Protein AF-A0A819FM03-F1 (afdb_monomer)

Sequence (147 aa):
MRATCLMFCTSITNGQEYDFIVVGVGSGGSIMAARLSEADKNWTVLALDRGSPRDPNQPDIIGGDLSGLHDPNYFSIPQKYLLGRLVRNPAYYGIGGTAMINGMVTIAPSRHLLDQLWPTGWKWDDLFPYMIKMQNHYCYYLPSSLT

Nearest PDB structures (foldseek):
  8ors-assembly1_A  TM=8.325E-01  e=3.422E-06  Mimivirus reunion
  6ys1-assembly1_AAA  TM=8.775E-01  e=1.931E-05  Chlorella variabilis
  7yx4-assembly1_A  TM=8.083E-01  e=7.606E-06  Acanthamoeba polyphaga mimivirus
  7r34-assembly2_B  TM=8.822E-01  e=3.077E-05  Chlorella variabilis
  4z24-assembly1_A  TM=8.632E-01  e=3.077E-05  Acanthamoeba polyphaga mimivirus

Secondary structure (DSSP, 8-state):
---------SS--TT---SEEEE--SHHHHHHHHHHHHH-TT--EEEE-SSPPPPTTSPP-TT--SSSTT---EEPSPPGGGTTPPPEE----STTGGGGGS-S---PPPHHHHHHHSPTTSSHHHHHHHHHHHHHHHHTTS-TT--

Foldseek 3Di:
DDPPDPPPPPDDDPPDDFPEEQEAQAPVSVVVQVVQCVVDVPGGYHYDFPDDDDDPPDDQQQQDDLDDPQWPFDWDAQDPVVNGDTHTDRWGTDHRIRVSNDNPDDDDDDQVCQQPPPDPCRHCVNCVVVVVVVVVVVVVPDPPVVD

Solvent-accessible surface area (backbone atoms only — not comparable to full-atom values): 9286 Å² total; per-residue (Å²): 136,85,82,82,66,90,61,75,66,90,65,83,62,89,88,73,87,59,80,38,77,39,79,43,29,21,71,64,33,45,52,49,51,51,51,52,48,67,73,37,83,85,52,42,72,44,57,42,54,93,32,69,88,75,65,90,84,61,75,83,44,75,77,46,72,69,83,42,96,44,34,82,76,43,60,48,69,64,29,81,93,55,84,50,41,61,50,77,49,82,46,40,54,20,72,39,14,48,66,55,64,34,88,84,76,84,78,85,80,57,54,68,57,29,59,70,73,40,58,91,87,50,26,41,84,64,43,47,66,55,53,53,53,53,56,56,59,59,57,74,77,47,62,82,91,78,114

Mean predicted aligned error: 9.52 Å

pLDDT: mean 78.29, std 19.52, range [25.3, 98.12]

Structure (mmCIF, N/CA/C/O backbone):
data_AF-A0A819FM03-F1
#
_entry.id   AF-A0A819FM03-F1
#
loop_
_atom_site.group_PDB
_atom_site.id
_atom_site.type_symbol
_atom_site.label_atom_id
_atom_site.label_alt_id
_atom_site.label_comp_id
_atom_site.label_asym_id
_atom_site.label_entity_id
_atom_site.label_seq_id
_atom_site.pdbx_PDB_ins_code
_atom_site.Cartn_x
_atom_site.Cartn_y
_atom_site.Cartn_z
_atom_site.occupancy
_atom_site.B_iso_or_equiv
_atom_site.auth_seq_id
_atom_site.auth_comp_id
_atom_site.auth_asym_id
_atom_site.auth_atom_id
_atom_site.pdbx_PDB_model_num
ATOM 1 N N . MET A 1 1 ? -10.913 14.574 22.340 1.00 30.12 1 MET A N 1
ATOM 2 C CA . MET A 1 1 ? -10.890 13.466 21.364 1.00 30.12 1 MET A CA 1
ATOM 3 C C . MET A 1 1 ? -9.525 12.792 21.508 1.00 30.12 1 MET A C 1
ATOM 5 O O . MET A 1 1 ? -8.542 13.346 21.048 1.00 30.12 1 MET A O 1
ATOM 9 N N . ARG A 1 2 ? -9.418 11.734 22.327 1.00 25.30 2 ARG A N 1
ATOM 10 C CA . ARG A 1 2 ? -8.140 11.065 22.634 1.00 25.30 2 ARG A CA 1
ATOM 11 C C . ARG A 1 2 ? -7.977 9.891 21.668 1.00 25.30 2 ARG A C 1
ATOM 13 O O . ARG A 1 2 ? -8.626 8.870 21.859 1.00 25.30 2 ARG A O 1
ATOM 20 N N . ALA A 1 3 ? -7.185 10.073 20.614 1.00 25.75 3 ALA A N 1
ATOM 21 C CA . ALA A 1 3 ? -6.648 8.962 19.839 1.00 25.75 3 ALA A CA 1
ATOM 22 C C . ALA A 1 3 ? -5.536 8.341 20.690 1.00 25.75 3 ALA A C 1
ATOM 24 O O . ALA A 1 3 ? -4.468 8.928 20.860 1.00 25.75 3 ALA A O 1
ATOM 25 N N . THR A 1 4 ? -5.831 7.216 21.332 1.00 33.19 4 THR A N 1
ATOM 26 C CA . THR A 1 4 ? -4.850 6.517 22.156 1.00 33.19 4 THR A CA 1
ATOM 27 C C . THR A 1 4 ? -3.999 5.642 21.244 1.00 33.19 4 THR A C 1
ATOM 29 O O . THR A 1 4 ? -4.419 4.571 20.838 1.00 33.19 4 THR A O 1
ATOM 32 N N . CYS A 1 5 ? -2.799 6.155 20.973 1.00 34.06 5 CYS A N 1
ATOM 33 C CA . CYS A 1 5 ? -1.555 5.430 20.730 1.00 34.06 5 CYS A CA 1
ATOM 34 C C . CYS A 1 5 ? -1.477 4.516 19.489 1.00 34.06 5 CYS A C 1
ATOM 36 O O . CYS A 1 5 ? -1.827 3.340 19.527 1.00 34.06 5 CYS A O 1
ATOM 38 N N . LEU A 1 6 ? -0.821 5.037 18.444 1.00 38.94 6 LEU A N 1
ATOM 39 C CA . LEU A 1 6 ? 0.157 4.267 17.671 1.00 38.94 6 LEU A CA 1
ATOM 40 C C . LEU A 1 6 ? 1.179 3.686 18.664 1.00 38.94 6 LEU A C 1
ATOM 42 O O . LEU A 1 6 ? 2.173 4.337 18.989 1.00 38.94 6 LEU A O 1
ATOM 46 N N . MET A 1 7 ? 0.924 2.491 19.200 1.00 40.34 7 MET A N 1
ATOM 47 C CA . MET A 1 7 ? 1.964 1.744 19.899 1.00 40.34 7 MET A CA 1
ATOM 48 C C . MET A 1 7 ? 2.955 1.245 18.850 1.00 40.34 7 MET A C 1
ATOM 50 O O . MET A 1 7 ? 2.804 0.169 18.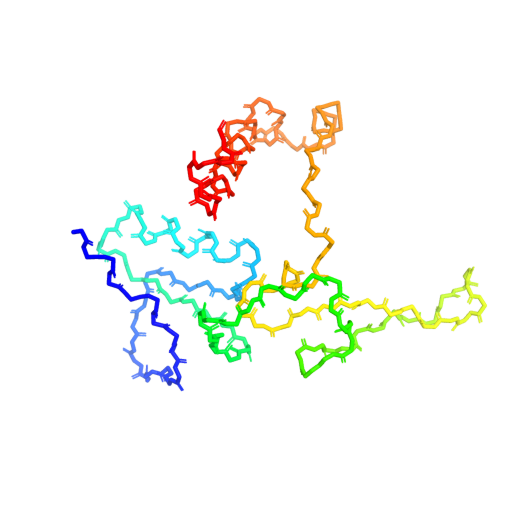278 1.00 40.34 7 MET A O 1
ATOM 54 N N . PHE A 1 8 ? 3.984 2.055 18.601 1.00 46.84 8 PHE A N 1
ATOM 55 C CA . PHE A 1 8 ? 5.242 1.576 18.051 1.00 46.84 8 PHE A CA 1
ATOM 56 C C . PHE A 1 8 ? 5.845 0.633 19.084 1.00 46.84 8 PHE A C 1
ATOM 58 O O . PHE A 1 8 ? 6.477 1.049 20.054 1.00 46.84 8 PHE A O 1
ATOM 65 N N . CYS A 1 9 ? 5.533 -0.645 18.928 1.00 41.34 9 CYS A N 1
ATOM 66 C CA . CYS A 1 9 ? 5.918 -1.687 19.852 1.00 41.34 9 CYS A CA 1
ATOM 67 C C . CYS A 1 9 ? 7.437 -1.893 19.765 1.00 41.34 9 CYS A C 1
ATOM 69 O O . CYS A 1 9 ? 7.923 -2.629 18.913 1.00 41.34 9 CYS A O 1
ATOM 71 N N . THR A 1 10 ? 8.200 -1.235 20.639 1.00 44.56 10 THR A N 1
ATOM 72 C CA . THR A 1 10 ? 9.635 -1.507 20.823 1.00 44.56 10 THR A CA 1
ATOM 73 C C . THR A 1 10 ? 9.882 -2.854 21.516 1.00 44.56 10 THR A C 1
ATOM 75 O O . THR A 1 10 ? 11.004 -3.354 21.493 1.00 44.56 10 THR A O 1
ATOM 78 N N . SER A 1 11 ? 8.839 -3.484 22.073 1.00 50.31 11 SER A N 1
ATOM 79 C CA . SER A 1 11 ? 8.861 -4.852 22.600 1.00 50.31 11 SER A CA 1
ATOM 80 C C . SER A 1 11 ? 7.473 -5.499 22.537 1.00 50.31 11 SER A C 1
ATOM 82 O O . SER A 1 11 ? 6.568 -5.120 23.275 1.00 50.31 11 SER A O 1
ATOM 84 N N . ILE A 1 12 ? 7.290 -6.492 21.658 1.00 59.81 12 ILE A N 1
ATOM 85 C CA . ILE A 1 12 ? 6.090 -7.347 21.681 1.00 59.81 12 ILE A CA 1
ATOM 86 C C . ILE A 1 12 ? 6.126 -8.106 23.009 1.00 59.81 12 ILE A C 1
ATOM 88 O O . ILE A 1 12 ? 7.041 -8.900 23.239 1.00 59.81 12 ILE A O 1
ATOM 92 N N . THR A 1 13 ? 5.182 -7.833 23.911 1.00 57.44 13 THR A N 1
ATOM 93 C CA . THR A 1 13 ? 5.099 -8.602 25.158 1.00 57.44 13 THR A CA 1
ATOM 94 C C . THR A 1 13 ? 4.436 -9.943 24.875 1.00 57.44 13 THR A C 1
ATOM 96 O O . THR A 1 13 ? 3.406 -10.027 24.208 1.00 57.44 13 THR A O 1
ATOM 99 N N . ASN A 1 14 ? 5.077 -11.017 25.328 1.00 64.69 14 ASN A N 1
ATOM 100 C CA . ASN A 1 14 ? 4.588 -12.367 25.096 1.00 64.69 14 ASN A CA 1
ATOM 101 C C . ASN A 1 14 ? 3.223 -12.539 25.790 1.00 64.69 14 ASN A C 1
ATOM 103 O O . ASN A 1 14 ? 3.132 -12.326 26.999 1.00 64.69 14 ASN A O 1
ATOM 107 N N . GLY A 1 15 ? 2.184 -12.908 25.035 1.00 69.00 15 GLY A N 1
ATOM 108 C CA . GLY A 1 15 ? 0.831 -13.136 25.561 1.00 69.00 15 GLY A CA 1
ATOM 109 C C . GLY A 1 15 ? -0.170 -11.981 25.416 1.00 69.00 15 GLY A C 1
ATOM 110 O O . GLY A 1 15 ? -1.259 -12.083 25.972 1.00 69.00 15 GLY A O 1
ATOM 111 N N . GLN A 1 16 ? 0.151 -10.902 24.690 1.00 81.75 16 GLN A N 1
ATOM 112 C CA . G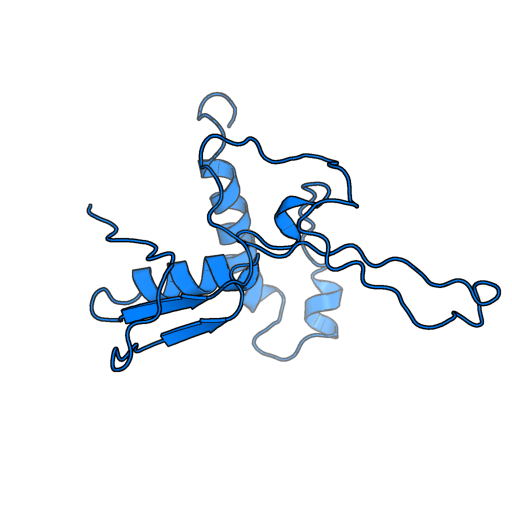LN A 1 16 ? -0.863 -9.923 24.268 1.00 81.75 16 GLN A CA 1
ATOM 113 C C . GLN A 1 16 ? -1.613 -10.403 23.020 1.00 81.75 16 GLN A C 1
ATOM 115 O O . GLN A 1 16 ? -0.994 -10.785 22.026 1.00 81.75 16 GLN A O 1
ATOM 120 N N . GLU A 1 17 ? -2.943 -10.351 23.076 1.00 88.19 17 GLU A N 1
ATOM 121 C CA . GLU A 1 17 ? -3.833 -10.623 21.946 1.00 88.19 17 GLU A CA 1
ATOM 122 C C . GLU A 1 17 ? -4.250 -9.311 21.272 1.00 88.19 17 GLU A C 1
ATOM 124 O O . GLU A 1 17 ? -4.408 -8.282 21.933 1.00 88.19 17 GLU A O 1
ATOM 129 N N . TYR A 1 18 ? -4.409 -9.362 19.949 1.00 91.06 18 TYR A N 1
ATOM 130 C CA . TYR A 1 18 ? -4.879 -8.248 19.134 1.00 91.06 18 TYR A CA 1
ATOM 131 C C . TYR A 1 18 ? -5.963 -8.742 18.182 1.00 91.06 18 TYR A C 1
ATOM 133 O O . TYR A 1 18 ? -5.818 -9.817 17.599 1.00 91.06 18 TYR A O 1
ATOM 141 N N . ASP A 1 19 ? -7.001 -7.938 17.968 1.00 94.44 19 ASP A N 1
ATOM 142 C CA . ASP A 1 19 ? -8.049 -8.236 16.984 1.00 94.44 19 ASP A CA 1
ATOM 143 C C . ASP A 1 19 ? -7.493 -8.192 15.555 1.00 94.44 19 ASP A C 1
ATOM 145 O O . ASP A 1 19 ? -7.873 -8.988 14.696 1.00 94.44 19 ASP A O 1
ATOM 149 N N . PHE A 1 20 ? -6.552 -7.275 15.305 1.00 95.06 20 PHE A N 1
ATOM 150 C CA . PHE A 1 20 ? -5.896 -7.128 14.011 1.00 95.06 20 PHE A CA 1
ATOM 151 C C . PHE A 1 20 ? -4.392 -6.936 14.156 1.00 95.06 20 PHE A C 1
ATOM 153 O O . PHE A 1 20 ? -3.919 -6.151 14.979 1.00 95.06 20 PHE A O 1
ATOM 160 N N . ILE A 1 21 ? -3.641 -7.591 13.270 1.00 94.00 21 ILE A N 1
ATOM 161 C CA . ILE A 1 21 ? -2.203 -7.378 13.104 1.00 94.00 21 ILE A CA 1
ATOM 162 C C . ILE A 1 21 ? -1.952 -6.907 11.672 1.00 94.00 21 ILE A C 1
ATOM 164 O O . ILE A 1 21 ? -2.172 -7.644 10.712 1.00 94.00 21 ILE A O 1
ATOM 168 N N . VAL A 1 22 ? -1.475 -5.674 11.529 1.00 93.69 22 VAL A N 1
ATOM 169 C CA . VAL A 1 22 ? -1.074 -5.079 10.253 1.00 93.69 22 VAL A CA 1
ATOM 170 C C . VAL A 1 22 ? 0.441 -5.181 10.124 1.00 93.69 22 VAL A C 1
ATOM 172 O O . VAL A 1 22 ? 1.181 -4.564 10.889 1.00 93.69 22 VAL A O 1
ATOM 175 N N . VAL A 1 23 ? 0.911 -5.962 9.150 1.00 93.44 23 VAL A N 1
ATOM 176 C CA . VAL A 1 23 ? 2.343 -6.165 8.890 1.00 93.44 23 VAL A CA 1
ATOM 177 C C . VAL A 1 23 ? 2.801 -5.263 7.745 1.00 93.44 23 VAL A C 1
ATOM 179 O O . VAL A 1 23 ? 2.335 -5.387 6.615 1.00 93.44 23 VAL A O 1
ATOM 182 N N . GLY A 1 24 ? 3.750 -4.382 8.047 1.00 90.06 24 GLY A N 1
ATOM 183 C CA . GLY A 1 24 ? 4.247 -3.321 7.179 1.00 90.06 24 GLY A CA 1
ATOM 184 C C . GLY A 1 24 ? 3.422 -2.045 7.329 1.00 90.06 24 GLY A C 1
ATOM 185 O O . GLY A 1 24 ? 2.248 -2.006 6.976 1.00 90.06 24 GLY A O 1
ATOM 186 N N . VAL A 1 25 ? 4.052 -0.964 7.779 1.00 89.25 25 VAL A N 1
ATOM 187 C CA . VAL A 1 25 ? 3.445 0.358 8.003 1.00 89.25 25 VAL A CA 1
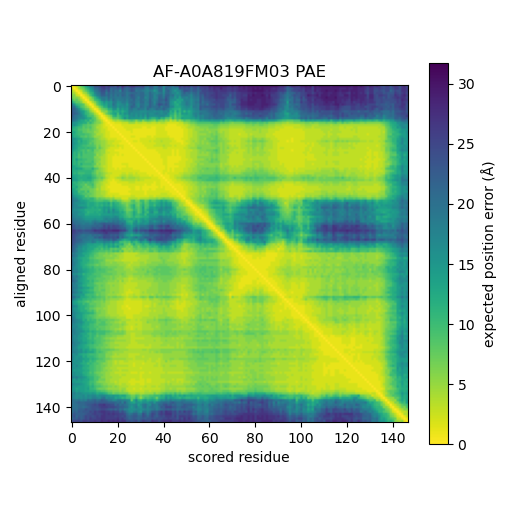ATOM 188 C C . VAL A 1 25 ? 3.843 1.297 6.858 1.00 89.25 25 VAL A C 1
ATOM 190 O O . VAL A 1 25 ? 4.238 2.442 7.046 1.00 89.25 25 VAL A O 1
ATOM 193 N N . GLY A 1 26 ? 3.736 0.793 5.624 1.00 87.56 26 GLY A N 1
ATOM 194 C CA . GLY A 1 26 ? 3.904 1.568 4.391 1.00 87.56 26 GLY A CA 1
ATOM 195 C C . GLY A 1 26 ? 2.650 2.370 4.021 1.00 87.56 26 GLY A C 1
ATOM 196 O O . GLY A 1 26 ? 1.772 2.584 4.858 1.00 87.56 26 GLY A O 1
ATOM 197 N N . SER A 1 27 ? 2.512 2.754 2.747 1.00 87.94 27 SER A N 1
ATOM 198 C CA . SER A 1 27 ? 1.368 3.546 2.254 1.00 87.94 27 SER A CA 1
ATOM 199 C C . SER A 1 27 ? 0.011 2.882 2.514 1.00 87.94 27 SER A C 1
ATOM 201 O O . SER A 1 27 ? -0.914 3.535 2.983 1.00 87.94 27 SER A O 1
ATOM 203 N N . GLY A 1 28 ? -0.111 1.577 2.250 1.00 91.06 28 GLY A N 1
ATOM 204 C CA . GLY A 1 28 ? -1.351 0.834 2.502 1.00 91.06 28 GLY A CA 1
ATOM 205 C C . GLY A 1 28 ? -1.554 0.496 3.980 1.00 91.06 28 GLY A C 1
ATOM 206 O O . GLY A 1 28 ? -2.628 0.730 4.528 1.00 91.06 28 GLY A O 1
ATOM 207 N N . GLY A 1 29 ? -0.512 -0.017 4.640 1.00 92.50 29 GLY A N 1
ATOM 208 C CA . GLY A 1 29 ? -0.600 -0.490 6.023 1.00 92.50 29 GLY A CA 1
ATOM 209 C C . GLY A 1 29 ? -0.857 0.618 7.040 1.00 92.50 29 GLY A C 1
ATOM 210 O O . GLY A 1 29 ? -1.677 0.435 7.935 1.00 92.50 29 GLY A O 1
ATOM 211 N N . SER A 1 30 ? -0.256 1.800 6.854 1.00 89.00 30 SER A N 1
ATOM 212 C CA . SER A 1 30 ? -0.542 2.971 7.699 1.00 89.00 30 SER A CA 1
ATOM 213 C C . SER A 1 30 ? -2.023 3.349 7.658 1.00 89.00 30 SER A C 1
ATOM 215 O O . SER A 1 30 ? -2.647 3.552 8.698 1.00 89.00 30 SER A O 1
ATOM 217 N N . ILE A 1 31 ? -2.607 3.393 6.454 1.00 90.06 31 ILE A N 1
ATOM 218 C CA . ILE A 1 31 ? -4.026 3.712 6.273 1.00 90.06 31 ILE A CA 1
ATOM 219 C C . ILE A 1 31 ? -4.894 2.598 6.858 1.00 90.06 31 ILE A C 1
ATOM 221 O O . ILE A 1 31 ? -5.865 2.890 7.547 1.00 90.06 31 ILE A O 1
ATOM 225 N N . MET A 1 32 ? -4.554 1.331 6.615 1.00 93.06 32 MET A N 1
ATOM 226 C CA . MET A 1 32 ? -5.317 0.196 7.134 1.00 93.06 32 MET A CA 1
ATOM 227 C C . MET A 1 32 ? -5.368 0.195 8.662 1.00 93.06 32 MET A C 1
ATOM 229 O O . MET A 1 32 ? -6.459 0.118 9.222 1.00 93.06 32 MET A O 1
ATOM 233 N N . ALA A 1 33 ? -4.219 0.345 9.327 1.00 92.25 33 ALA A N 1
ATOM 234 C CA . ALA A 1 33 ? -4.149 0.413 10.783 1.00 92.25 33 ALA A CA 1
ATOM 235 C C . ALA A 1 33 ? -5.008 1.565 11.325 1.00 92.25 33 ALA A C 1
ATOM 237 O O . ALA A 1 33 ? -5.846 1.345 12.195 1.00 92.25 33 ALA A O 1
ATOM 238 N N . ALA A 1 34 ? -4.885 2.764 10.741 1.00 90.25 34 ALA A N 1
ATOM 239 C CA . ALA A 1 34 ? -5.689 3.918 11.136 1.00 90.25 34 ALA A CA 1
ATOM 240 C C . ALA A 1 34 ? -7.198 3.672 10.965 1.00 90.25 34 ALA A C 1
ATOM 242 O O . ALA A 1 34 ? -7.977 3.941 11.875 1.00 90.25 34 ALA A O 1
ATOM 243 N N . ARG A 1 35 ? -7.625 3.120 9.822 1.00 91.94 35 ARG A N 1
ATOM 244 C CA . ARG A 1 35 ? -9.049 2.864 9.550 1.00 91.94 35 ARG A CA 1
ATOM 245 C C . ARG A 1 35 ? -9.639 1.782 10.444 1.00 91.94 3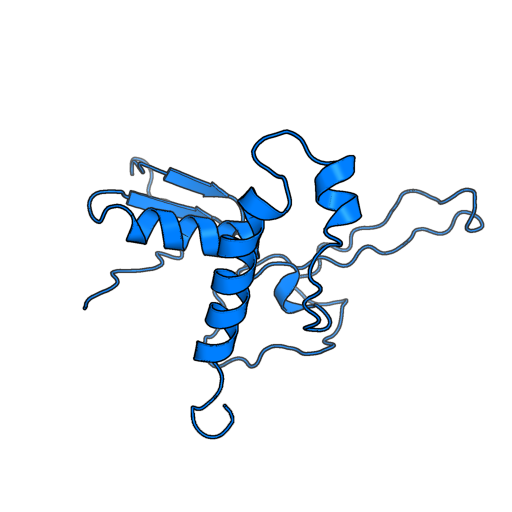5 ARG A C 1
ATOM 247 O O . ARG A 1 35 ? -10.784 1.933 10.852 1.00 91.94 35 ARG A O 1
ATOM 254 N N . LEU A 1 36 ? -8.883 0.733 10.765 1.00 93.62 36 LEU A N 1
ATOM 255 C CA . LEU A 1 36 ? -9.323 -0.294 11.713 1.00 93.62 36 LEU A CA 1
ATOM 256 C C . LEU A 1 36 ? -9.500 0.301 13.115 1.00 93.62 36 LEU A C 1
ATOM 258 O O . LEU A 1 36 ? -10.544 0.100 13.725 1.00 93.62 36 LEU A O 1
ATOM 262 N N . SER A 1 37 ? -8.543 1.107 13.584 1.00 90.75 37 SER A N 1
ATOM 263 C CA . SER A 1 37 ? -8.646 1.779 14.887 1.00 90.75 37 SER A CA 1
ATOM 264 C C . SER A 1 37 ? -9.775 2.818 14.958 1.00 90.75 37 SER A C 1
ATOM 266 O O . SER A 1 37 ? -10.307 3.083 16.033 1.00 90.75 37 SER A O 1
ATOM 268 N N . GLU A 1 38 ? -10.138 3.439 13.832 1.00 90.19 38 GLU A N 1
ATOM 269 C CA . GLU A 1 38 ? -11.269 4.373 13.744 1.00 90.19 38 GLU A CA 1
ATOM 270 C C . GLU A 1 38 ? -12.631 3.670 13.675 1.00 90.19 38 GLU A C 1
ATOM 272 O O . GLU A 1 38 ? -13.625 4.241 14.128 1.00 90.19 38 GLU A O 1
ATOM 277 N N . ALA A 1 39 ? -12.691 2.477 13.076 1.00 93.19 39 ALA A N 1
ATOM 278 C CA . ALA A 1 39 ? -13.937 1.764 12.811 1.00 93.19 39 ALA A CA 1
ATOM 279 C C . ALA A 1 39 ? -14.631 1.295 14.097 1.00 93.19 39 ALA A C 1
ATOM 281 O O . ALA A 1 39 ? -15.846 1.450 14.221 1.00 93.19 39 ALA A O 1
ATOM 282 N N . ASP A 1 40 ? -13.866 0.779 15.061 1.00 92.56 40 ASP A N 1
ATOM 283 C CA . ASP A 1 40 ? -14.362 0.411 16.385 1.00 92.56 40 ASP A CA 1
ATOM 284 C C . ASP A 1 40 ? -13.283 0.672 17.443 1.00 92.56 40 ASP A C 1
ATOM 286 O O . ASP A 1 40 ? -12.147 0.218 17.334 1.00 92.56 40 ASP A O 1
ATOM 290 N N . LYS A 1 41 ? -13.654 1.389 18.507 1.00 89.56 41 LYS A N 1
ATOM 291 C CA . LYS A 1 41 ? -12.750 1.710 19.622 1.00 89.56 41 LYS A CA 1
ATOM 292 C C . LYS A 1 41 ? -12.446 0.512 20.517 1.00 89.56 41 LYS A C 1
ATOM 294 O O . LYS A 1 41 ? -11.543 0.610 21.344 1.00 89.56 41 LYS A O 1
ATOM 299 N N . ASN A 1 42 ? -13.223 -0.562 20.404 1.00 91.75 42 ASN A N 1
ATOM 300 C CA . ASN A 1 42 ? -12.992 -1.798 21.140 1.00 91.75 42 ASN A CA 1
ATOM 301 C C . ASN A 1 42 ? -11.966 -2.696 20.443 1.00 91.75 42 ASN A C 1
ATOM 303 O O . ASN A 1 42 ? -11.432 -3.590 21.091 1.00 91.75 42 ASN A O 1
ATOM 307 N N . TRP A 1 43 ? -11.681 -2.459 19.158 1.00 93.56 43 TRP A N 1
ATOM 308 C CA . TRP A 1 43 ? -10.673 -3.222 18.437 1.00 93.56 43 TRP A CA 1
ATOM 309 C C . TRP A 1 43 ? -9.264 -2.805 18.836 1.00 93.56 43 TRP A C 1
ATOM 311 O O . TRP A 1 43 ? -8.891 -1.630 18.844 1.00 93.56 43 TRP A O 1
ATOM 321 N N . THR A 1 44 ? -8.451 -3.812 19.107 1.00 92.50 44 THR A N 1
ATOM 322 C CA . THR A 1 44 ? -7.021 -3.703 19.352 1.00 92.50 44 THR A CA 1
ATOM 323 C C . THR A 1 44 ? -6.266 -3.980 18.055 1.00 92.50 44 THR A C 1
ATOM 325 O O . THR A 1 44 ? -6.399 -5.033 17.434 1.00 92.50 44 THR A O 1
ATOM 328 N N . VAL A 1 45 ? -5.472 -3.002 17.614 1.00 92.69 45 VAL A N 1
ATOM 329 C CA . VAL A 1 45 ? -4.744 -3.068 16.341 1.00 92.69 45 VAL A CA 1
ATOM 330 C C . VAL A 1 45 ? -3.251 -2.960 16.611 1.00 92.69 45 VAL A C 1
ATOM 332 O O . VAL A 1 45 ? -2.775 -1.936 17.102 1.00 92.69 45 VAL A O 1
ATOM 335 N N . LEU A 1 46 ? -2.506 -4.005 16.263 1.00 91.50 46 LEU A N 1
ATOM 336 C CA . LEU A 1 46 ? -1.049 -3.999 16.266 1.00 91.50 46 LEU A CA 1
ATOM 337 C C . LEU A 1 46 ? -0.537 -3.660 14.867 1.00 91.50 46 LEU A C 1
ATOM 339 O O . LEU A 1 46 ? -0.849 -4.355 13.904 1.00 91.50 46 LEU A O 1
ATOM 343 N N . ALA A 1 47 ? 0.290 -2.624 14.756 1.00 89.25 47 ALA A N 1
ATOM 344 C CA . ALA A 1 47 ? 0.985 -2.278 13.522 1.00 89.25 47 ALA A CA 1
ATOM 345 C C . ALA A 1 47 ? 2.478 -2.598 13.668 1.00 89.25 47 ALA A C 1
ATOM 347 O O . ALA A 1 47 ? 3.141 -2.090 14.572 1.00 89.25 47 ALA A O 1
ATOM 348 N N . LEU A 1 48 ? 3.003 -3.447 12.785 1.00 89.12 48 LEU A N 1
ATOM 349 C CA . LEU A 1 48 ? 4.389 -3.908 12.814 1.00 89.12 48 LEU A CA 1
ATOM 350 C C . LEU A 1 48 ? 5.153 -3.378 11.608 1.00 89.12 48 LEU A C 1
ATOM 352 O O . LEU A 1 48 ? 4.749 -3.603 10.472 1.00 89.12 48 LEU A O 1
ATOM 356 N N . ASP A 1 49 ? 6.298 -2.746 11.843 1.00 86.88 49 ASP A N 1
ATOM 357 C CA . ASP A 1 49 ? 7.265 -2.424 10.796 1.00 86.88 49 ASP A CA 1
ATOM 358 C C . ASP A 1 49 ? 8.677 -2.799 11.251 1.00 86.88 49 ASP A C 1
ATOM 360 O O . ASP A 1 49 ? 8.953 -2.896 12.445 1.00 86.88 49 ASP A O 1
ATOM 364 N N . ARG A 1 50 ? 9.574 -3.023 10.288 1.00 81.06 50 ARG A N 1
ATOM 365 C CA . ARG A 1 50 ? 10.982 -3.342 10.552 1.00 81.06 50 ARG A CA 1
ATOM 366 C C . ARG A 1 50 ? 11.857 -2.100 10.737 1.00 81.06 50 ARG A C 1
ATOM 368 O O . ARG A 1 50 ? 13.010 -2.247 11.129 1.00 81.06 50 ARG A O 1
ATOM 375 N N . GLY A 1 51 ? 11.367 -0.906 10.397 1.00 73.69 51 GLY A N 1
ATOM 376 C CA . GLY A 1 51 ? 12.109 0.338 10.618 1.00 73.69 51 GLY A CA 1
ATOM 377 C C . GLY A 1 51 ? 11.778 1.020 11.945 1.00 73.69 51 GLY A C 1
ATOM 378 O O . GLY A 1 51 ? 10.738 0.784 12.554 1.00 73.69 51 GLY A O 1
ATOM 379 N N . SER A 1 52 ? 12.690 1.885 12.381 1.00 67.94 52 SER A N 1
ATOM 380 C CA . SER A 1 52 ? 12.549 2.654 13.616 1.00 67.94 52 SER A CA 1
ATOM 381 C C . SER A 1 52 ? 11.419 3.691 13.535 1.00 67.94 52 SER A C 1
ATOM 383 O O . SER A 1 52 ? 11.125 4.193 12.444 1.00 67.94 52 SER A O 1
ATOM 385 N N . PRO A 1 53 ? 10.825 4.072 14.683 1.00 65.06 53 PRO A N 1
ATOM 386 C CA . PRO A 1 53 ? 9.964 5.243 14.781 1.00 65.06 53 PRO A CA 1
ATOM 387 C C . PRO A 1 53 ? 10.650 6.476 14.194 1.00 65.06 53 PRO A C 1
ATOM 389 O O . PRO A 1 53 ? 11.809 6.754 14.506 1.00 65.06 53 PRO A O 1
ATOM 392 N N . ARG A 1 54 ? 9.936 7.210 13.340 1.00 66.56 54 ARG A N 1
ATOM 393 C CA . ARG A 1 54 ? 10.425 8.475 12.792 1.00 66.56 54 ARG A CA 1
ATOM 394 C C . ARG A 1 54 ? 10.289 9.579 13.839 1.00 66.56 54 ARG A C 1
ATOM 396 O O . ARG A 1 54 ? 9.279 9.633 14.539 1.00 66.56 54 ARG A O 1
ATOM 403 N N . ASP A 1 55 ? 11.258 10.491 13.890 1.00 65.69 55 ASP A N 1
ATOM 404 C CA . ASP A 1 55 ? 11.072 11.768 14.580 1.00 65.69 55 ASP A CA 1
ATOM 405 C C . ASP A 1 55 ? 9.988 12.580 13.841 1.00 65.69 55 ASP A C 1
ATOM 407 O O . ASP A 1 55 ? 10.168 12.903 12.662 1.00 65.69 55 ASP A O 1
ATOM 411 N N . PRO A 1 56 ? 8.859 12.921 14.485 1.00 61.88 56 PRO A N 1
ATOM 412 C CA . PRO A 1 56 ? 7.803 13.712 13.858 1.00 61.88 56 PRO A CA 1
ATOM 413 C C . PRO A 1 56 ? 8.265 15.105 13.395 1.00 61.88 56 PRO A C 1
ATOM 415 O O . PRO A 1 56 ? 7.571 15.720 12.590 1.00 61.88 56 PRO A O 1
ATOM 418 N N . ASN A 1 57 ? 9.420 15.594 13.860 1.00 60.97 57 ASN A N 1
ATOM 419 C CA . ASN A 1 57 ? 10.006 16.870 13.438 1.00 60.97 57 ASN A CA 1
ATOM 420 C C . ASN A 1 57 ? 10.938 16.751 12.226 1.00 60.97 57 ASN A C 1
ATOM 422 O O . ASN A 1 57 ? 11.387 17.767 11.692 1.00 60.97 57 ASN A O 1
ATOM 426 N N . GLN A 1 58 ? 11.266 15.534 11.790 1.00 61.88 58 GLN A N 1
ATOM 427 C CA . GLN A 1 58 ? 12.068 15.347 10.591 1.00 61.88 58 GLN A CA 1
ATOM 428 C C . GLN A 1 58 ? 11.214 15.730 9.369 1.00 61.88 58 GLN A C 1
ATOM 430 O O . GLN A 1 58 ? 10.085 15.257 9.270 1.00 61.88 58 GLN A O 1
ATOM 435 N N . PRO A 1 59 ? 11.693 16.576 8.439 1.00 58.91 59 PRO A N 1
ATOM 436 C CA . PRO A 1 59 ? 10.957 16.885 7.215 1.00 58.91 59 PRO A CA 1
ATOM 437 C C . PRO A 1 59 ? 10.923 15.674 6.275 1.00 58.91 59 PRO A C 1
ATOM 439 O O . PRO A 1 59 ? 11.791 14.794 6.331 1.00 58.91 59 PRO A O 1
ATOM 442 N N . ASP A 1 60 ? 9.902 15.601 5.420 1.00 59.47 60 ASP A N 1
ATOM 443 C CA . ASP A 1 60 ? 9.847 14.591 4.359 1.00 59.47 60 ASP A CA 1
ATOM 444 C C . ASP A 1 60 ? 11.014 14.826 3.401 1.00 59.47 60 ASP A C 1
ATOM 446 O O . ASP A 1 60 ? 11.254 15.948 2.948 1.00 59.47 60 ASP A O 1
ATOM 450 N N . ILE A 1 61 ? 11.791 13.776 3.137 1.00 57.88 61 ILE A N 1
ATOM 451 C CA . ILE A 1 61 ? 12.991 13.899 2.315 1.00 57.88 61 ILE A CA 1
ATOM 452 C C . ILE A 1 61 ? 12.571 13.814 0.846 1.00 57.88 61 ILE A C 1
ATOM 454 O O . ILE A 1 61 ? 12.547 12.748 0.236 1.00 57.88 61 ILE A O 1
ATOM 458 N N . ILE A 1 62 ? 12.231 14.966 0.275 1.00 51.44 62 ILE A N 1
ATOM 459 C CA . ILE A 1 62 ? 11.865 15.094 -1.137 1.00 51.44 62 ILE A CA 1
ATOM 460 C C . ILE A 1 62 ? 13.108 14.861 -1.993 1.00 51.44 62 ILE A C 1
ATOM 462 O O . ILE A 1 62 ? 14.076 15.614 -1.903 1.00 51.44 62 ILE A O 1
ATOM 466 N N . GLY A 1 63 ? 13.085 13.826 -2.834 1.00 49.97 63 GLY A N 1
ATOM 467 C CA . GLY A 1 63 ? 14.216 13.509 -3.714 1.00 49.97 63 GLY A CA 1
ATOM 468 C C . GLY A 1 63 ? 15.482 13.086 -2.961 1.00 49.97 63 GLY A C 1
ATOM 469 O O . GLY A 1 63 ? 16.585 13.250 -3.479 1.00 49.97 63 GLY A O 1
ATOM 470 N N . GLY A 1 64 ? 15.316 12.580 -1.735 1.00 51.62 64 GLY A N 1
ATOM 471 C CA . GLY A 1 64 ? 16.404 12.118 -0.886 1.00 51.62 64 GLY A CA 1
ATOM 472 C C . GLY A 1 64 ? 17.218 10.982 -1.476 1.00 51.62 64 GLY A C 1
ATOM 473 O O . GLY A 1 64 ? 16.756 10.251 -2.353 1.00 51.62 64 GLY A O 1
ATOM 474 N N . ASP A 1 65 ? 18.430 10.840 -0.941 1.00 52.88 65 ASP A N 1
ATOM 475 C CA . ASP A 1 65 ? 19.362 9.763 -1.237 1.00 52.88 65 ASP A CA 1
ATOM 476 C C . ASP A 1 65 ? 18.631 8.417 -1.267 1.00 52.88 65 ASP A C 1
ATOM 478 O O . ASP A 1 65 ? 18.185 7.896 -0.241 1.00 52.88 65 ASP A O 1
ATOM 482 N N . LEU A 1 66 ? 18.474 7.860 -2.472 1.00 60.41 66 LEU A N 1
ATOM 483 C CA . LEU A 1 66 ? 17.863 6.549 -2.623 1.00 60.41 66 LEU A CA 1
ATOM 484 C C . LEU A 1 66 ? 18.710 5.494 -1.900 1.00 60.41 66 LEU A C 1
ATOM 486 O O . LEU A 1 66 ? 18.175 4.433 -1.609 1.00 60.41 66 LEU A O 1
ATOM 490 N N . SER A 1 67 ? 19.990 5.757 -1.630 1.00 56.25 67 SER A N 1
ATOM 491 C CA . SER A 1 67 ? 20.898 4.930 -0.836 1.00 56.25 67 SER A CA 1
ATOM 492 C C . SER A 1 67 ? 21.006 5.459 0.598 1.00 56.25 67 SER A C 1
ATOM 494 O O . SER A 1 67 ? 21.932 6.177 0.952 1.00 56.25 67 SER A O 1
ATOM 496 N N . GLY A 1 68 ? 20.057 5.079 1.451 1.00 62.75 68 GLY A N 1
ATOM 497 C CA . GLY A 1 68 ? 20.058 5.432 2.873 1.00 62.75 68 GLY A CA 1
ATOM 498 C C . GLY A 1 68 ? 20.125 4.211 3.790 1.00 62.75 68 GLY A C 1
ATOM 499 O O . GLY A 1 68 ? 19.994 3.074 3.345 1.00 62.75 68 GLY A O 1
ATOM 500 N N . LEU A 1 69 ? 20.243 4.452 5.101 1.00 63.28 69 LEU A N 1
ATOM 501 C CA . LEU A 1 69 ? 20.194 3.415 6.146 1.00 63.28 69 LEU A CA 1
ATOM 502 C C . LEU A 1 69 ? 18.979 2.482 5.986 1.00 63.28 69 LEU A C 1
ATOM 504 O O . LEU A 1 69 ? 19.071 1.293 6.265 1.00 63.28 69 LEU A O 1
ATOM 508 N N . HIS A 1 70 ? 17.869 3.026 5.485 1.00 69.50 70 HIS A N 1
ATOM 509 C CA . HIS A 1 70 ? 16.579 2.366 5.289 1.00 69.50 70 HIS A CA 1
ATOM 510 C C . HIS A 1 70 ? 16.361 1.762 3.887 1.00 69.50 70 HIS A C 1
ATOM 512 O O . HIS A 1 70 ? 15.238 1.368 3.564 1.00 69.50 70 HIS A O 1
ATOM 518 N N . ASP A 1 71 ? 17.400 1.681 3.049 1.00 76.19 71 ASP A N 1
ATOM 519 C CA . ASP A 1 71 ? 17.328 1.026 1.741 1.00 76.19 71 ASP A CA 1
ATOM 520 C C . ASP A 1 71 ? 17.759 -0.448 1.848 1.00 76.19 71 ASP A C 1
ATOM 522 O O . ASP A 1 71 ? 18.911 -0.739 2.184 1.00 76.19 71 ASP A O 1
ATOM 526 N N . PRO A 1 72 ? 16.871 -1.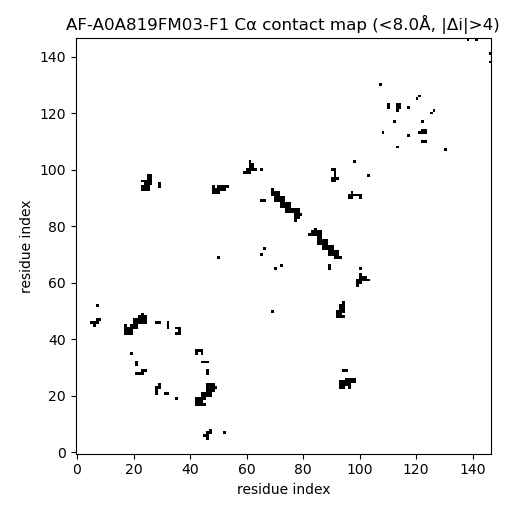413 1.545 1.00 77.75 72 PRO A N 1
ATOM 527 C CA . PRO A 1 72 ? 17.231 -2.825 1.534 1.00 77.75 72 PRO A CA 1
ATOM 528 C C . PRO A 1 72 ? 18.146 -3.211 0.359 1.00 77.75 72 PRO A C 1
ATOM 530 O O . PRO A 1 72 ? 18.554 -4.368 0.293 1.00 77.75 72 PRO A O 1
ATOM 533 N N . ASN A 1 73 ? 18.467 -2.283 -0.554 1.00 85.75 73 ASN A N 1
ATOM 534 C CA . ASN A 1 73 ? 19.339 -2.501 -1.706 1.00 85.75 73 ASN A CA 1
ATOM 535 C C . ASN A 1 73 ? 18.852 -3.659 -2.588 1.00 85.75 73 ASN A C 1
ATOM 537 O O . ASN A 1 73 ? 19.597 -4.587 -2.908 1.00 85.75 73 ASN A O 1
ATOM 541 N N . TYR A 1 74 ? 17.578 -3.623 -2.990 1.00 89.88 74 TYR A N 1
ATOM 542 C CA . TYR A 1 74 ? 17.052 -4.624 -3.912 1.00 89.88 74 TYR A CA 1
ATOM 543 C C . TYR A 1 74 ? 17.580 -4.401 -5.327 1.00 89.88 74 TYR A C 1
ATOM 545 O O . TYR A 1 74 ? 17.519 -3.302 -5.882 1.00 89.88 74 TYR A O 1
ATOM 553 N N . PHE A 1 75 ? 18.030 -5.490 -5.940 1.00 94.19 75 PHE A N 1
ATOM 554 C CA . PHE A 1 75 ? 18.432 -5.530 -7.337 1.00 94.19 75 PHE A CA 1
ATOM 555 C C . PHE A 1 75 ? 17.660 -6.621 -8.068 1.00 94.19 75 PHE A C 1
ATOM 557 O O . PHE A 1 75 ? 17.355 -7.676 -7.509 1.00 94.19 75 PHE A O 1
ATOM 564 N N . SER A 1 76 ? 17.351 -6.377 -9.338 1.00 96.12 76 SER A N 1
ATOM 565 C CA . SER A 1 76 ? 16.900 -7.432 -10.236 1.00 96.12 76 SER A CA 1
ATOM 566 C C . SER A 1 76 ? 18.004 -8.475 -10.432 1.00 96.12 76 SER A C 1
ATOM 568 O O . SER A 1 76 ? 19.186 -8.185 -10.265 1.00 96.12 76 SER A O 1
ATOM 570 N N . ILE A 1 77 ? 17.639 -9.654 -10.933 1.00 96.81 77 ILE A N 1
ATOM 571 C CA . ILE A 1 77 ? 18.601 -10.554 -11.588 1.00 96.81 77 ILE A CA 1
ATOM 572 C C . ILE A 1 77 ? 19.224 -9.875 -12.831 1.00 96.81 77 ILE A C 1
ATOM 574 O O . ILE A 1 77 ? 18.677 -8.865 -13.297 1.00 96.81 77 ILE A O 1
ATOM 578 N N . PRO A 1 78 ? 20.314 -10.409 -13.418 1.00 98.12 78 PRO A N 1
ATOM 579 C CA . PRO A 1 78 ? 20.865 -9.902 -14.675 1.00 98.12 78 PRO A CA 1
ATOM 580 C C . PRO A 1 78 ? 19.807 -9.816 -15.776 1.00 98.12 78 PRO A C 1
ATOM 582 O O . PRO A 1 78 ? 19.139 -10.797 -16.104 1.00 98.12 78 PRO A O 1
ATOM 585 N N . GLN A 1 79 ? 19.641 -8.631 -16.355 1.00 98.06 79 GLN A N 1
ATOM 586 C CA . GLN A 1 79 ? 18.610 -8.390 -17.359 1.00 98.06 79 GLN A CA 1
ATOM 587 C C . GLN A 1 79 ? 19.153 -8.642 -18.769 1.00 98.06 79 GLN A C 1
ATOM 589 O O . GLN A 1 79 ? 20.025 -7.916 -19.253 1.00 98.06 79 GLN A O 1
ATOM 594 N N . LYS A 1 80 ? 18.592 -9.643 -19.464 1.00 97.69 80 LYS A N 1
ATOM 595 C CA . LYS A 1 80 ? 18.975 -10.023 -20.840 1.00 97.69 80 LYS A CA 1
ATOM 596 C C . LYS A 1 80 ? 18.972 -8.830 -21.803 1.00 97.69 80 LYS A C 1
ATOM 598 O O . LYS A 1 80 ? 19.889 -8.681 -22.601 1.00 97.69 80 LYS A O 1
ATOM 603 N N . TYR A 1 81 ? 17.957 -7.974 -21.706 1.00 97.38 81 TYR A N 1
ATOM 604 C CA . TYR A 1 81 ? 17.779 -6.818 -22.591 1.00 97.38 81 TYR A CA 1
ATOM 605 C C . TYR A 1 81 ? 18.487 -5.547 -22.101 1.00 97.38 81 TYR A C 1
ATOM 607 O O . TYR A 1 81 ? 18.350 -4.498 -22.717 1.00 97.38 81 TYR A O 1
ATOM 615 N N . LEU A 1 82 ? 19.259 -5.633 -21.013 1.00 97.12 82 LEU A N 1
ATOM 616 C CA . LEU A 1 82 ? 20.087 -4.539 -20.498 1.00 97.12 82 LEU A CA 1
ATOM 617 C C . LEU A 1 82 ? 21.545 -4.986 -20.330 1.00 97.12 82 LEU A C 1
ATOM 619 O O . LEU A 1 82 ? 22.189 -4.623 -19.349 1.00 97.12 82 LEU A O 1
ATOM 623 N N . LEU A 1 83 ? 22.054 -5.798 -21.264 1.00 97.38 83 LEU A N 1
ATOM 624 C CA . LEU A 1 83 ? 23.452 -6.255 -21.296 1.00 97.38 83 LEU A CA 1
ATOM 625 C C . LEU A 1 83 ? 23.907 -6.932 -19.986 1.00 97.38 83 LEU A C 1
ATOM 627 O O . 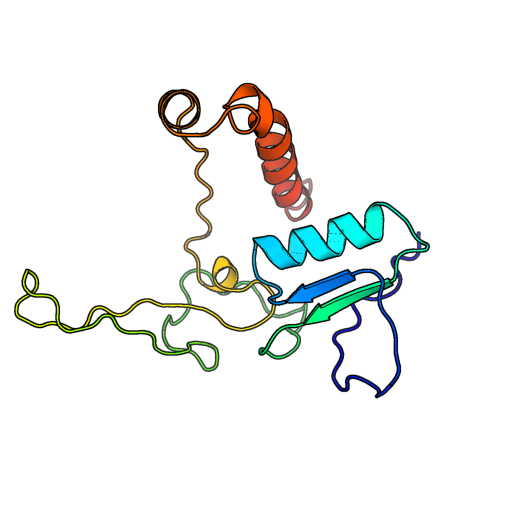LEU A 1 83 ? 25.038 -6.758 -19.546 1.00 97.38 83 LEU A O 1
ATOM 631 N N . GLY A 1 84 ? 23.009 -7.674 -19.328 1.00 97.12 84 GLY A N 1
ATOM 632 C CA . GLY A 1 84 ? 23.304 -8.356 -18.065 1.00 97.12 84 GLY A CA 1
ATOM 633 C C . GLY A 1 84 ? 23.320 -7.445 -16.834 1.00 97.12 84 GLY A C 1
ATOM 634 O O . GLY A 1 84 ? 23.662 -7.903 -15.746 1.00 97.12 84 GLY A O 1
ATOM 635 N N . ARG A 1 85 ? 22.921 -6.173 -16.962 1.00 97.69 85 ARG A N 1
ATOM 636 C CA . ARG A 1 85 ? 22.873 -5.232 -15.838 1.00 97.69 85 ARG A CA 1
ATOM 637 C C . ARG A 1 85 ? 21.900 -5.697 -14.751 1.00 97.69 85 ARG A C 1
ATOM 639 O O . ARG A 1 85 ? 20.794 -6.156 -15.047 1.00 97.69 85 ARG A O 1
ATOM 646 N N . LEU A 1 86 ? 22.307 -5.498 -13.498 1.00 96.88 86 LEU A N 1
ATOM 647 C CA . LEU A 1 86 ? 21.434 -5.556 -12.328 1.00 96.88 86 LEU A CA 1
ATOM 648 C C . LEU A 1 86 ? 20.740 -4.199 -12.177 1.00 96.88 86 LEU A C 1
ATOM 650 O O . LEU A 1 86 ? 21.400 -3.169 -12.032 1.00 96.88 86 LEU A O 1
ATOM 654 N N . VAL A 1 87 ? 19.413 -4.178 -12.258 1.00 94.56 87 VAL A N 1
ATOM 655 C CA . VAL A 1 87 ? 18.625 -2.952 -12.113 1.00 94.56 87 VAL A CA 1
ATOM 656 C C . VAL A 1 87 ? 18.307 -2.753 -10.643 1.00 94.56 87 VAL A C 1
ATOM 658 O O . VAL A 1 87 ? 17.750 -3.640 -10.000 1.00 94.56 87 VAL A O 1
ATOM 661 N N . ARG A 1 88 ? 18.671 -1.587 -10.115 1.00 89.44 88 ARG A N 1
ATOM 662 C CA . ARG A 1 88 ? 18.368 -1.206 -8.740 1.00 89.44 88 ARG A CA 1
ATOM 663 C C . ARG A 1 88 ? 16.885 -0.865 -8.599 1.00 89.44 88 ARG A C 1
ATOM 665 O O . ARG A 1 88 ? 16.368 -0.082 -9.390 1.00 89.44 88 ARG A O 1
ATOM 672 N N . ASN A 1 89 ? 16.249 -1.410 -7.566 1.00 89.44 89 ASN A N 1
ATOM 673 C CA . ASN A 1 89 ? 14.854 -1.180 -7.205 1.00 89.44 89 ASN A CA 1
ATOM 674 C C . ASN A 1 89 ? 14.803 -0.568 -5.799 1.00 89.44 89 ASN A C 1
ATOM 676 O O . ASN A 1 89 ? 14.750 -1.311 -4.816 1.00 89.44 89 ASN A O 1
ATOM 680 N N . PRO A 1 90 ? 14.861 0.770 -5.685 1.00 84.88 90 PRO A N 1
ATOM 681 C CA . PRO A 1 90 ? 14.833 1.437 -4.394 1.00 84.88 90 PRO A CA 1
ATOM 682 C C . PRO A 1 90 ? 13.545 1.102 -3.645 1.00 84.88 90 PRO A C 1
ATOM 684 O O . PRO A 1 90 ? 12.447 1.167 -4.201 1.00 84.88 90 PRO A O 1
ATOM 687 N N . ALA A 1 91 ? 13.687 0.773 -2.371 1.00 85.25 91 ALA A N 1
ATOM 688 C CA . ALA A 1 91 ? 12.577 0.637 -1.446 1.00 85.25 91 ALA A CA 1
ATOM 689 C C . ALA A 1 91 ? 12.967 1.303 -0.129 1.00 85.25 91 ALA A C 1
ATOM 691 O O . ALA A 1 91 ? 14.145 1.502 0.146 1.00 85.25 91 ALA A O 1
ATOM 692 N N . TYR A 1 92 ? 11.978 1.636 0.688 1.00 81.25 92 TYR A N 1
ATOM 693 C CA . TYR A 1 92 ? 12.225 2.176 2.018 1.00 81.25 92 TYR A CA 1
ATOM 694 C C . TYR A 1 92 ? 11.590 1.261 3.053 1.00 81.25 92 TYR A C 1
ATOM 696 O O . TYR A 1 92 ? 10.428 0.869 2.905 1.00 81.25 92 TYR A O 1
ATOM 704 N N . TYR A 1 93 ? 12.351 0.904 4.085 1.00 79.88 93 TYR A N 1
ATOM 705 C CA . TYR A 1 93 ? 11.820 0.182 5.229 1.00 79.88 93 TYR A CA 1
ATOM 706 C C . TYR A 1 93 ? 11.716 1.056 6.473 1.00 79.88 93 TYR A C 1
ATOM 708 O O . TYR A 1 93 ? 12.663 1.735 6.863 1.00 79.88 93 TYR A O 1
ATOM 716 N N . GLY A 1 94 ? 10.554 1.000 7.110 1.00 79.19 94 GLY A N 1
ATOM 717 C CA . GLY A 1 94 ? 10.141 1.921 8.153 1.00 79.19 94 GLY A CA 1
ATOM 718 C C . GLY A 1 94 ? 8.774 2.511 7.863 1.00 79.19 94 GLY A C 1
ATOM 719 O O . GLY A 1 94 ? 8.185 2.314 6.798 1.00 79.19 94 GLY A O 1
ATOM 720 N N . ILE A 1 95 ? 8.284 3.257 8.845 1.00 80.38 95 ILE A N 1
ATOM 721 C CA . ILE A 1 95 ? 6.968 3.892 8.815 1.00 80.38 95 ILE A CA 1
ATOM 722 C C . ILE A 1 95 ? 6.882 4.850 7.625 1.00 80.38 95 ILE A C 1
ATOM 724 O O . ILE A 1 95 ? 7.804 5.618 7.363 1.00 80.38 95 ILE A O 1
ATOM 728 N N . GLY A 1 96 ? 5.774 4.775 6.892 1.00 80.25 96 GLY A N 1
ATOM 729 C CA . GLY A 1 96 ? 5.563 5.458 5.615 1.00 80.25 96 GLY A CA 1
ATOM 730 C C . GLY A 1 96 ? 6.011 4.632 4.403 1.00 80.25 96 GLY A C 1
ATOM 731 O O . GLY A 1 96 ? 5.440 4.772 3.318 1.00 80.25 96 GLY A O 1
ATOM 732 N N . GLY A 1 97 ? 6.949 3.693 4.571 1.00 84.50 97 GLY A N 1
ATOM 733 C CA . GLY A 1 97 ? 7.456 2.837 3.497 1.00 84.50 97 GLY A CA 1
ATOM 734 C C . GLY A 1 97 ? 7.993 3.647 2.314 1.00 84.50 97 GLY A C 1
ATOM 735 O O . GLY A 1 97 ? 8.476 4.764 2.475 1.00 84.50 97 GLY A O 1
ATOM 736 N N . THR A 1 98 ? 7.876 3.118 1.094 1.00 84.69 98 THR A N 1
ATOM 737 C CA . THR A 1 98 ? 8.397 3.773 -0.123 1.00 84.69 98 THR A CA 1
ATOM 738 C C . THR A 1 98 ? 7.779 5.150 -0.413 1.00 84.69 98 THR A C 1
ATOM 740 O O . THR A 1 98 ? 8.364 5.919 -1.171 1.00 84.69 98 THR A O 1
ATOM 743 N N . ALA A 1 99 ? 6.653 5.524 0.212 1.00 82.56 99 ALA A N 1
ATOM 744 C CA . ALA A 1 99 ? 6.153 6.898 0.106 1.00 82.56 99 ALA A CA 1
ATOM 745 C C . ALA A 1 99 ? 7.140 7.932 0.672 1.00 82.56 99 ALA A C 1
ATOM 747 O O . ALA A 1 99 ? 7.150 9.058 0.193 1.00 82.56 99 ALA A O 1
ATOM 748 N N . MET A 1 100 ? 8.015 7.541 1.604 1.00 78.88 100 MET A N 1
ATOM 749 C CA . MET A 1 100 ? 9.041 8.419 2.180 1.00 78.88 100 MET A CA 1
ATOM 750 C C . MET A 1 100 ? 10.145 8.821 1.196 1.00 78.88 100 MET A C 1
ATOM 752 O O . MET A 1 100 ? 10.871 9.774 1.458 1.00 78.88 100 MET A O 1
ATOM 756 N N . ILE A 1 101 ? 10.298 8.083 0.094 1.00 78.25 101 ILE A N 1
ATOM 757 C CA . ILE A 1 101 ? 11.339 8.307 -0.923 1.00 78.25 101 ILE A CA 1
ATOM 758 C C . ILE A 1 101 ? 10.740 8.524 -2.318 1.00 78.25 101 ILE A C 1
ATOM 760 O O . ILE A 1 101 ? 11.440 8.409 -3.326 1.00 78.25 101 ILE A O 1
ATOM 764 N N . ASN A 1 102 ? 9.429 8.768 -2.406 1.00 80.00 102 ASN A N 1
ATOM 765 C CA . ASN A 1 102 ? 8.762 8.961 -3.687 1.00 80.00 102 ASN A CA 1
ATOM 766 C C . ASN A 1 102 ? 8.960 10.398 -4.211 1.00 80.00 102 ASN A C 1
ATOM 768 O O . ASN A 1 102 ? 9.414 11.298 -3.509 1.00 80.00 102 ASN A O 1
ATOM 772 N N . GLY A 1 103 ? 8.590 10.631 -5.471 1.00 81.06 103 GLY A N 1
ATOM 773 C CA . GLY A 1 103 ? 8.622 11.972 -6.068 1.00 81.06 103 GLY A CA 1
ATOM 774 C C . GLY A 1 103 ? 7.461 12.880 -5.645 1.00 81.06 103 GLY A C 1
ATOM 775 O O . GLY A 1 103 ? 7.203 13.863 -6.328 1.00 81.06 103 GLY A O 1
ATOM 776 N N . MET A 1 104 ? 6.705 12.514 -4.603 1.00 82.06 104 MET A N 1
ATOM 777 C CA . MET A 1 104 ? 5.461 13.162 -4.159 1.00 82.06 104 MET A CA 1
ATOM 778 C C . MET A 1 104 ? 4.390 13.341 -5.245 1.00 82.06 104 MET A C 1
ATOM 780 O O . MET A 1 104 ? 3.482 14.161 -5.118 1.00 82.06 104 MET A O 1
ATOM 784 N N . VAL A 1 105 ? 4.465 12.560 -6.323 1.00 82.06 105 VAL A N 1
ATOM 785 C CA . VAL A 1 105 ? 3.476 12.604 -7.399 1.00 82.06 105 VAL A CA 1
ATOM 786 C C . VAL A 1 105 ? 2.362 11.617 -7.089 1.00 82.06 105 VAL A C 1
ATOM 788 O O . VAL A 1 105 ? 2.595 10.414 -6.977 1.00 82.06 105 VAL A O 1
ATOM 791 N N . THR A 1 106 ? 1.137 12.127 -7.004 1.00 82.81 106 THR A N 1
ATOM 792 C CA . THR A 1 106 ? -0.075 11.306 -6.950 1.00 82.81 106 THR A CA 1
ATOM 793 C C . THR A 1 106 ? -0.755 11.345 -8.311 1.00 82.81 106 THR A C 1
ATOM 795 O O . THR A 1 106 ? -1.078 12.420 -8.810 1.00 82.81 106 THR A O 1
ATOM 798 N N . ILE A 1 107 ? -0.977 10.178 -8.916 1.00 87.12 107 ILE A N 1
ATOM 799 C CA . ILE A 1 107 ? -1.620 10.044 -10.228 1.00 87.12 107 ILE A CA 1
ATOM 800 C C . ILE A 1 107 ? -2.879 9.201 -10.055 1.00 87.12 107 ILE A C 1
ATOM 802 O O . ILE A 1 107 ? -2.812 8.082 -9.548 1.00 87.12 107 ILE A O 1
ATOM 806 N N . ALA A 1 108 ? -4.026 9.734 -10.476 1.00 86.56 108 ALA A N 1
ATOM 807 C CA . ALA A 1 108 ? -5.257 8.956 -10.528 1.00 86.56 108 ALA A CA 1
ATOM 808 C C . ALA A 1 108 ? -5.192 7.937 -11.684 1.00 86.56 108 ALA A C 1
ATOM 810 O O . ALA A 1 108 ? -4.682 8.265 -12.760 1.00 86.56 108 ALA A O 1
ATOM 811 N N . PRO A 1 109 ? -5.702 6.709 -11.498 1.00 88.69 109 PRO A N 1
ATOM 812 C CA . PRO A 1 109 ? -5.751 5.721 -12.569 1.00 88.69 109 PRO A CA 1
ATOM 813 C C . PRO A 1 109 ? -6.674 6.180 -13.707 1.00 88.69 109 PRO A C 1
ATOM 815 O O . PRO A 1 109 ? -7.575 6.992 -13.516 1.00 88.69 109 PRO A O 1
ATOM 818 N N . SER A 1 110 ? -6.489 5.628 -14.907 1.00 94.12 110 SER A N 1
ATOM 819 C CA . SER A 1 110 ? -7.428 5.848 -16.013 1.00 94.12 110 SER A CA 1
ATOM 820 C C . SER A 1 110 ? -8.727 5.081 -15.766 1.00 94.12 110 SER A C 1
ATOM 822 O O . SER A 1 110 ? -8.687 3.865 -15.563 1.00 94.12 110 SER A O 1
ATOM 824 N N . ARG A 1 111 ? -9.875 5.768 -15.867 1.00 96.31 111 ARG A N 1
ATOM 825 C CA . ARG A 1 111 ? -11.207 5.140 -15.828 1.00 96.31 111 ARG A CA 1
ATOM 826 C C . ARG A 1 111 ? -11.303 3.950 -16.769 1.00 96.31 111 ARG A C 1
ATOM 828 O O . ARG A 1 111 ? -11.684 2.868 -16.346 1.00 96.31 111 ARG A O 1
ATOM 835 N N . HIS A 1 112 ? -10.893 4.145 -18.020 1.00 97.50 112 HIS A N 1
ATOM 836 C CA . HIS A 1 112 ? -10.956 3.102 -19.037 1.00 97.50 112 HIS A CA 1
ATOM 837 C C . HIS A 1 112 ? -10.169 1.848 -18.628 1.00 97.50 112 HIS A C 1
ATOM 839 O O . HIS A 1 112 ? -10.671 0.739 -18.777 1.00 97.50 112 HIS A O 1
ATOM 845 N N . LEU A 1 113 ? -8.969 2.017 -18.057 1.00 96.00 113 LEU A N 1
ATOM 846 C CA . LEU A 1 113 ? -8.149 0.885 -17.614 1.00 96.00 113 LEU A CA 1
ATOM 847 C C . LEU A 1 113 ? -8.742 0.178 -16.391 1.00 96.00 113 LEU A C 1
ATOM 849 O O . LEU A 1 113 ? -8.699 -1.049 -16.343 1.00 96.00 113 LEU A O 1
ATOM 853 N N . LEU A 1 114 ? -9.304 0.912 -15.424 1.00 96.31 114 LEU A N 1
ATOM 854 C CA . LEU A 1 114 ? -10.018 0.291 -14.302 1.00 96.31 114 LEU A CA 1
ATOM 855 C C . LEU A 1 114 ? -11.220 -0.507 -14.808 1.00 96.31 114 LEU A C 1
ATOM 857 O O . LEU A 1 114 ? -11.360 -1.693 -14.511 1.00 96.31 114 LEU A O 1
ATOM 861 N N . ASP A 1 115 ? -12.045 0.117 -15.642 1.00 97.44 115 ASP A N 1
ATOM 862 C CA . ASP A 1 115 ? -13.279 -0.493 -16.116 1.00 97.44 115 ASP A CA 1
ATOM 863 C C . ASP A 1 115 ? -13.012 -1.726 -16.992 1.00 97.44 115 ASP A C 1
ATOM 865 O O . ASP A 1 115 ? -13.772 -2.696 -16.938 1.00 97.44 115 ASP A O 1
ATOM 869 N N . GLN A 1 116 ? -11.904 -1.739 -17.737 1.00 97.94 116 GLN A N 1
ATOM 870 C CA . GLN A 1 116 ? -11.522 -2.856 -18.596 1.00 97.94 116 GLN A CA 1
ATOM 871 C C . GLN A 1 116 ? -10.772 -3.976 -17.859 1.00 97.94 116 GLN A C 1
ATOM 873 O O . GLN A 1 116 ? -11.050 -5.147 -18.110 1.00 97.94 116 GLN A O 1
ATOM 878 N N . LEU A 1 117 ? -9.805 -3.646 -16.995 1.00 97.50 117 LEU A N 1
ATOM 879 C CA . LEU A 1 117 ? -8.832 -4.621 -16.478 1.00 97.50 117 LEU A CA 1
ATOM 880 C C . LEU A 1 117 ? -9.130 -5.115 -15.060 1.00 97.50 117 LEU A C 1
ATOM 882 O O . LEU A 1 117 ? -8.654 -6.185 -14.686 1.00 97.50 117 LEU A O 1
ATOM 886 N N . TRP A 1 118 ? -9.882 -4.357 -14.261 1.00 96.88 118 TRP A N 1
ATOM 887 C CA . TRP A 1 118 ? -10.138 -4.715 -12.864 1.00 96.88 118 TRP A CA 1
ATOM 888 C C . TRP A 1 118 ? -11.411 -5.550 -12.712 1.00 96.88 118 TRP A C 1
ATOM 890 O O . TRP A 1 118 ? -12.301 -5.466 -13.556 1.00 96.88 118 TRP A O 1
ATOM 900 N N . PRO A 1 119 ? -11.533 -6.384 -11.667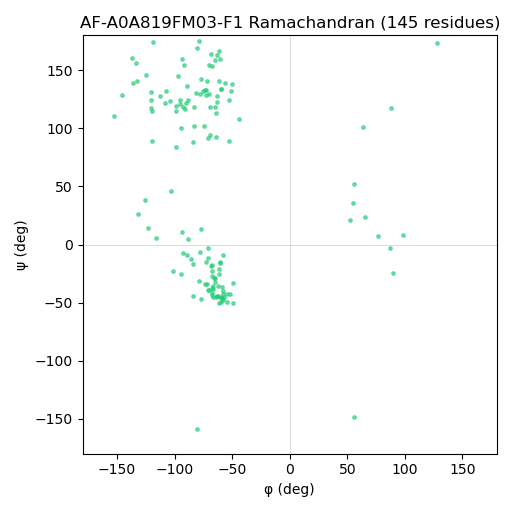 1.00 97.69 119 PRO A N 1
ATOM 901 C CA . PRO A 1 119 ? -12.742 -7.168 -11.430 1.00 97.69 119 PRO A CA 1
ATOM 902 C C . PRO A 1 119 ? -13.943 -6.286 -11.044 1.00 97.69 119 PRO A C 1
ATOM 904 O O . PRO A 1 119 ? -13.803 -5.119 -10.679 1.00 97.69 119 PRO A O 1
ATOM 907 N N . THR A 1 120 ? -15.149 -6.852 -11.122 1.00 97.31 120 THR A N 1
ATOM 908 C CA . THR A 1 120 ? -16.365 -6.230 -10.570 1.00 97.31 120 THR A CA 1
ATOM 909 C C . THR A 1 120 ? -16.180 -5.925 -9.080 1.00 97.31 120 THR A C 1
ATOM 911 O O . THR A 1 120 ? -15.608 -6.740 -8.356 1.00 97.31 120 THR A O 1
ATOM 914 N N . GLY A 1 121 ? -16.652 -4.761 -8.624 1.00 96.50 121 GLY A N 1
ATOM 915 C CA . GLY A 1 121 ? -16.430 -4.263 -7.261 1.00 96.50 121 GLY A CA 1
ATOM 916 C C . GLY A 1 121 ? -15.125 -3.475 -7.088 1.00 96.50 121 GLY A C 1
ATOM 917 O O . GLY A 1 121 ? -14.864 -2.968 -6.003 1.00 96.50 121 GLY A O 1
ATOM 918 N N . TRP A 1 122 ? -14.311 -3.369 -8.145 1.00 96.56 122 TRP A N 1
ATOM 919 C CA . TRP A 1 122 ? -13.091 -2.556 -8.210 1.00 96.56 122 TRP A CA 1
ATOM 920 C C . TRP A 1 122 ? -13.046 -1.695 -9.484 1.00 96.56 122 TRP A C 1
ATOM 922 O O . TRP A 1 122 ? -11.974 -1.366 -9.995 1.00 96.56 122 TRP A O 1
ATOM 932 N N . LYS A 1 123 ? -14.217 -1.362 -10.037 1.00 97.06 123 LYS A N 1
ATOM 933 C CA . LYS A 1 123 ? -14.361 -0.500 -11.215 1.00 97.06 123 LYS A CA 1
ATOM 934 C C . LYS A 1 123 ? -14.200 0.968 -10.821 1.00 97.06 123 LYS A C 1
ATOM 936 O O . LYS A 1 123 ? -14.074 1.300 -9.641 1.00 97.06 123 LYS A O 1
ATOM 941 N N . TRP A 1 124 ? -14.200 1.872 -11.802 1.00 96.06 124 TRP A N 1
ATOM 942 C CA . TRP A 1 124 ? -14.044 3.303 -11.530 1.00 96.06 124 TRP A CA 1
ATOM 943 C C . TRP A 1 124 ? -15.063 3.816 -10.515 1.00 96.06 124 TRP A C 1
ATOM 945 O O . TRP A 1 124 ? -14.672 4.451 -9.540 1.00 96.06 124 TRP A O 1
ATOM 955 N N . ASP A 1 125 ? -16.345 3.511 -10.713 1.00 96.62 125 ASP A N 1
ATOM 956 C CA . ASP A 1 125 ? -17.412 4.019 -9.847 1.00 96.62 125 ASP A CA 1
ATOM 957 C C . ASP A 1 125 ? -17.328 3.437 -8.419 1.00 96.62 125 ASP A C 1
ATOM 959 O O . ASP A 1 125 ? -17.694 4.121 -7.464 1.00 96.62 125 ASP A O 1
ATOM 963 N N . ASP A 1 126 ? -16.758 2.235 -8.254 1.00 96.81 126 ASP A N 1
ATOM 964 C CA . ASP A 1 126 ? -16.512 1.619 -6.942 1.00 96.81 126 ASP A CA 1
ATOM 965 C C . ASP A 1 126 ? -15.374 2.333 -6.184 1.00 96.81 126 ASP A C 1
ATOM 967 O O . ASP A 1 126 ? -15.432 2.531 -4.968 1.00 96.81 126 ASP A O 1
ATOM 971 N N . LEU A 1 127 ? -14.319 2.735 -6.902 1.00 94.94 127 LEU A N 1
ATOM 972 C CA . LEU A 1 127 ? -13.090 3.274 -6.309 1.00 94.94 127 LEU A CA 1
ATOM 973 C C . LEU A 1 127 ? -13.055 4.801 -6.228 1.00 94.94 127 LEU A C 1
ATOM 975 O O . LEU A 1 127 ? -12.359 5.354 -5.373 1.00 94.94 127 LEU A O 1
ATOM 979 N N . PHE A 1 128 ? -13.790 5.499 -7.092 1.00 93.62 128 PHE A N 1
ATOM 980 C CA . PHE A 1 128 ? -13.759 6.958 -7.199 1.00 93.62 128 PHE A CA 1
ATOM 981 C C . PHE A 1 128 ? -14.027 7.682 -5.866 1.00 93.62 128 PHE A C 1
ATOM 983 O O . PHE A 1 128 ? -13.253 8.586 -5.532 1.00 93.62 128 PHE A O 1
ATOM 990 N N . PRO A 1 129 ? -15.002 7.268 -5.027 1.00 92.44 129 PRO A N 1
ATOM 991 C CA . PRO A 1 129 ? -15.203 7.885 -3.714 1.00 92.44 129 PRO A CA 1
ATOM 992 C C . PRO A 1 129 ? -13.965 7.798 -2.806 1.00 92.44 129 PRO A C 1
ATOM 994 O O . PRO A 1 129 ? -13.648 8.743 -2.079 1.00 92.44 129 PRO A O 1
ATOM 997 N N . TYR A 1 130 ? -13.223 6.688 -2.871 1.00 89.75 130 TYR A N 1
ATOM 998 C CA . TYR A 1 130 ? -11.995 6.498 -2.100 1.00 89.75 130 TYR A CA 1
ATOM 999 C C . TYR A 1 130 ? -10.830 7.327 -2.651 1.00 89.75 130 TYR A C 1
ATOM 1001 O O . TYR A 1 130 ? -10.032 7.835 -1.862 1.00 89.75 130 TYR A O 1
ATOM 1009 N N . MET A 1 131 ? -10.756 7.531 -3.972 1.00 88.56 131 MET A N 1
ATOM 1010 C CA . MET A 1 131 ? -9.755 8.415 -4.586 1.00 88.56 131 MET A CA 1
ATOM 1011 C C . MET A 1 131 ? -9.926 9.867 -4.116 1.00 88.56 131 MET A C 1
ATOM 1013 O O . MET A 1 131 ? -8.948 10.500 -3.719 1.00 88.56 131 MET A O 1
ATOM 1017 N N . ILE A 1 132 ? -11.165 10.369 -4.077 1.00 87.44 132 ILE A N 1
ATOM 1018 C CA . ILE A 1 132 ? -11.472 11.709 -3.547 1.00 87.44 132 ILE A CA 1
ATOM 1019 C C . ILE A 1 132 ? -11.136 11.798 -2.055 1.00 87.44 132 ILE A C 1
ATOM 1021 O O . ILE A 1 132 ? -10.489 12.7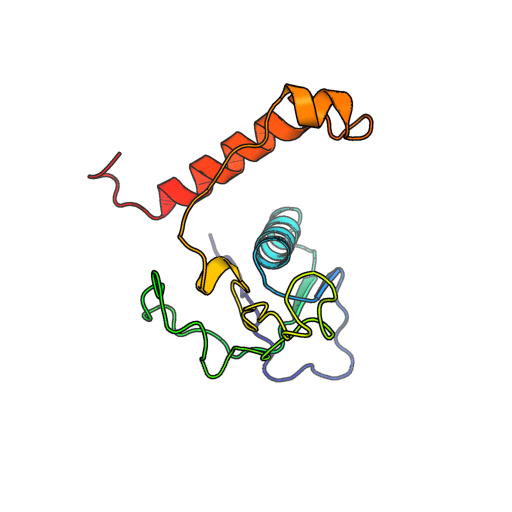48 -1.612 1.00 87.44 132 ILE A O 1
ATOM 1025 N N . LYS A 1 133 ? -11.509 10.779 -1.267 1.00 85.94 133 LYS A N 1
ATOM 1026 C CA . LYS A 1 133 ? -11.175 10.718 0.164 1.00 85.94 133 LYS A CA 1
ATOM 1027 C C . LYS A 1 133 ? -9.661 10.768 0.402 1.00 85.94 133 LYS A C 1
ATOM 1029 O O . LYS A 1 133 ? -9.215 11.431 1.336 1.00 85.94 133 LYS A O 1
ATOM 1034 N N . MET A 1 134 ? -8.880 10.085 -0.435 1.00 83.00 134 MET A N 1
ATOM 1035 C CA . MET A 1 134 ? -7.418 10.090 -0.371 1.00 83.00 134 MET A CA 1
ATOM 1036 C C . MET A 1 134 ? -6.837 11.467 -0.715 1.00 83.00 134 MET A C 1
ATOM 1038 O O . MET A 1 134 ? -5.976 11.942 0.016 1.00 83.00 134 MET A O 1
ATOM 1042 N N . GLN A 1 135 ? -7.316 12.133 -1.771 1.00 78.44 135 GLN A N 1
ATOM 1043 C CA . GLN A 1 135 ? -6.849 13.482 -2.129 1.00 78.44 135 GLN A CA 1
ATOM 1044 C C . GLN A 1 135 ? -7.093 14.488 -1.000 1.00 78.44 135 GLN A C 1
ATOM 1046 O O . GLN A 1 135 ? -6.178 15.210 -0.606 1.00 78.44 135 GLN A O 1
ATOM 1051 N N . ASN A 1 136 ? -8.286 14.466 -0.404 1.00 74.12 136 ASN A N 1
ATOM 1052 C CA . ASN A 1 136 ? -8.622 15.367 0.697 1.00 74.12 136 ASN A CA 1
ATOM 1053 C C . ASN A 1 136 ? -7.776 15.108 1.954 1.00 74.12 136 ASN A C 1
ATOM 1055 O O . ASN A 1 136 ? -7.512 16.041 2.706 1.00 74.12 136 ASN A O 1
ATOM 1059 N N . HIS A 1 137 ? -7.311 13.872 2.175 1.00 64.06 137 HIS A N 1
ATOM 1060 C CA . HIS A 1 137 ? -6.415 13.545 3.288 1.00 64.06 137 HIS A CA 1
ATOM 1061 C C . HIS A 1 137 ? -5.076 14.295 3.201 1.00 64.06 137 HIS A C 1
ATOM 1063 O O . HIS A 1 137 ? -4.546 14.712 4.227 1.00 64.06 137 HIS A O 1
ATOM 1069 N N . TYR A 1 138 ? -4.542 14.507 1.994 1.00 55.75 138 TYR A N 1
ATOM 1070 C CA . TYR A 1 138 ? -3.305 15.270 1.796 1.00 55.75 138 TYR A CA 1
ATOM 1071 C C . TYR A 1 138 ? -3.494 16.773 2.042 1.00 55.75 138 TYR A C 1
ATOM 1073 O O . TYR A 1 138 ? -2.598 17.421 2.580 1.00 55.75 138 TYR A O 1
ATOM 1081 N N . CYS A 1 139 ? -4.668 17.327 1.724 1.00 48.75 139 CYS A N 1
ATOM 1082 C CA . CYS A 1 139 ? -4.953 18.753 1.913 1.00 48.75 139 CYS A CA 1
ATOM 1083 C C . CYS A 1 139 ? -5.021 19.181 3.389 1.00 48.75 139 CYS A C 1
ATOM 1085 O O . CYS A 1 139 ? -4.770 20.344 3.678 1.00 48.75 139 CYS A O 1
ATOM 1087 N N . TYR A 1 140 ? -5.284 18.266 4.331 1.00 43.09 140 TYR A N 1
ATOM 1088 C CA . TYR A 1 140 ? -5.269 18.579 5.770 1.00 43.09 140 TYR A CA 1
ATOM 1089 C C . TYR A 1 140 ? -3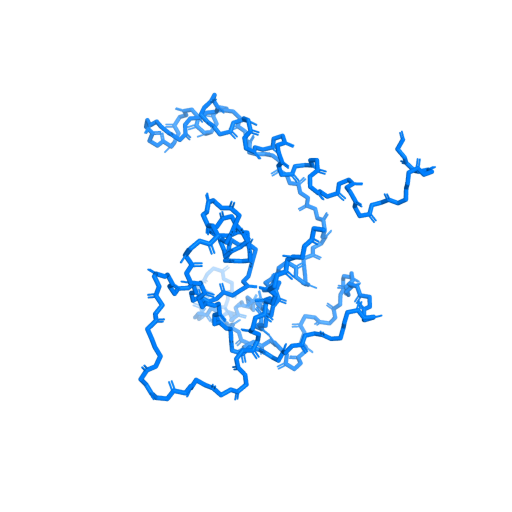.877 18.917 6.325 1.00 43.09 140 TYR A C 1
ATOM 1091 O O . TYR A 1 140 ? -3.782 19.495 7.406 1.00 43.09 140 TYR A O 1
ATOM 1099 N N . TYR A 1 141 ? -2.808 18.563 5.607 1.00 41.25 141 TYR A N 1
ATOM 1100 C CA . TYR A 1 141 ? -1.430 18.855 6.011 1.00 41.25 141 TYR A CA 1
ATOM 1101 C C . TYR A 1 141 ? -0.892 20.166 5.424 1.00 41.25 141 TYR A C 1
ATOM 1103 O O . TYR A 1 141 ? 0.189 20.606 5.814 1.00 41.25 141 TYR A O 1
ATOM 1111 N N . LEU A 1 142 ? -1.632 20.809 4.514 1.00 41.47 142 LEU A N 1
ATOM 1112 C CA . LEU A 1 142 ? -1.292 22.139 4.023 1.00 41.47 142 LEU A CA 1
ATOM 1113 C C . LEU A 1 142 ? -1.949 23.197 4.923 1.00 41.47 142 LEU A C 1
ATOM 1115 O O . LEU A 1 142 ? -3.116 23.047 5.290 1.00 41.47 142 LEU A O 1
ATOM 1119 N N . PRO A 1 143 ? -1.233 24.274 5.293 1.00 41.72 143 PRO A N 1
ATOM 1120 C CA . PRO A 1 143 ? -1.837 25.414 5.965 1.00 41.72 143 PRO A CA 1
ATOM 1121 C C . PRO A 1 143 ? -3.075 25.892 5.204 1.00 41.72 143 PRO A C 1
ATOM 1123 O O . PRO A 1 143 ? -3.028 26.040 3.983 1.00 41.72 143 PRO A O 1
ATOM 1126 N N . SER A 1 144 ? -4.147 26.231 5.922 1.00 51.09 144 SER A N 1
ATOM 1127 C CA . SER A 1 144 ? -5.385 26.782 5.345 1.00 51.09 144 SER A CA 1
ATOM 1128 C C . SER A 1 144 ? -5.182 28.079 4.551 1.00 51.09 144 SER A C 1
ATOM 1130 O O . SER A 1 144 ? -6.104 28.567 3.916 1.00 51.09 144 SER A O 1
ATOM 1132 N N . SER A 1 145 ? -3.988 28.672 4.605 1.00 46.94 145 SER A N 1
ATOM 1133 C CA . SER A 1 145 ? -3.584 29.815 3.788 1.00 46.94 145 SER A CA 1
ATOM 1134 C C . SER A 1 145 ? -3.200 29.453 2.346 1.00 46.94 145 SER A C 1
ATOM 1136 O O . SER A 1 145 ? -2.896 30.358 1.575 1.00 46.94 145 SER A O 1
ATOM 1138 N N . LEU A 1 146 ? -3.127 28.163 1.996 1.00 45.44 146 LEU A N 1
ATOM 1139 C CA . LEU A 1 146 ? -2.693 27.665 0.680 1.00 45.44 146 LEU A CA 1
ATOM 1140 C C . LEU A 1 146 ? -3.791 26.905 -0.090 1.00 45.44 146 LEU A C 1
ATOM 1142 O O . LEU A 1 146 ? -3.508 26.359 -1.156 1.00 45.44 146 LEU A O 1
ATOM 1146 N N . THR A 1 147 ? -5.017 26.868 0.435 1.00 44.09 147 THR A N 1
ATOM 1147 C CA . THR A 1 147 ? -6.214 26.267 -0.184 1.00 44.09 147 THR A CA 1
ATOM 1148 C C . THR A 1 147 ? -7.285 27.323 -0.370 1.00 44.09 147 THR A C 1
ATOM 1150 O O . THR A 1 147 ? -7.885 27.369 -1.462 1.00 44.09 147 THR A O 1
#

Radius of gyration: 18.81 Å; Cα contacts (8 Å, |Δi|>4): 168; chains: 1; bounding box: 41×43×48 Å